Protein AF-A0A3D1E3U2-F1 (afdb_monomer_lite)

Secondary structure (DSSP, 8-state):
-HHHHHTT-EEEEEETTS--SHHHHHHHTT-EEEEE--TTTHHHHHHHHHHH----B-HHHHHHHHHT--

Sequence (70 aa):
ARFHLGNGAILEQINYGADKSPKGLAQSGGLMVNYQYDLDVVEANHEAFHETKSVLLSPALKTAMKSAKS

pLDDT: mean 95.69, std 7.16, range [51.34, 98.62]

Structure (mmCIF, N/CA/C/O backbone):
data_AF-A0A3D1E3U2-F1
#
_entry.id   AF-A0A3D1E3U2-F1
#
loop_
_atom_site.group_PDB
_atom_site.id
_atom_site.type_symbol
_atom_site.label_atom_id
_atom_site.label_alt_id
_atom_site.label_comp_id
_atom_site.label_asym_id
_atom_site.label_entity_id
_atom_site.label_seq_id
_atom_site.pdbx_PDB_ins_code
_atom_site.Cartn_x
_atom_site.Cartn_y
_atom_site.Cartn_z
_atom_site.occupancy
_atom_site.B_iso_or_equiv
_atom_site.auth_seq_id
_atom_site.auth_comp_id
_atom_site.auth_asym_id
_atom_site.auth_atom_id
_atom_site.pdbx_PDB_model_num
ATOM 1 N N . ALA A 1 1 ? -0.178 4.553 2.920 1.00 90.81 1 ALA A N 1
ATOM 2 C CA . ALA A 1 1 ? 0.003 3.980 1.568 1.00 90.81 1 ALA A CA 1
ATOM 3 C C . ALA A 1 1 ? 1.289 4.450 0.880 1.00 90.81 1 ALA A C 1
ATOM 5 O O . ALA A 1 1 ? 2.068 3.596 0.488 1.00 90.81 1 ALA A O 1
ATOM 6 N N . ARG A 1 2 ? 1.551 5.768 0.761 1.00 97.38 2 ARG A N 1
ATOM 7 C CA . ARG A 1 2 ? 2.688 6.317 -0.022 1.00 97.38 2 ARG A CA 1
ATOM 8 C C . ARG A 1 2 ? 4.056 5.687 0.269 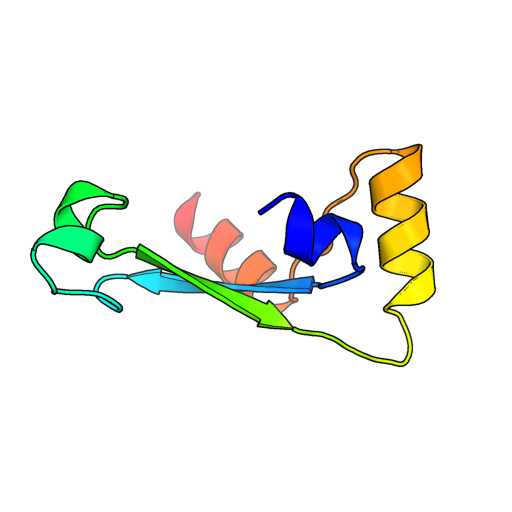1.00 97.38 2 ARG A C 1
ATOM 10 O O . ARG A 1 2 ? 4.797 5.488 -0.673 1.00 97.38 2 ARG A O 1
ATOM 17 N N . PHE A 1 3 ? 4.370 5.363 1.525 1.00 98.38 3 PHE A N 1
ATOM 18 C CA . PHE A 1 3 ? 5.639 4.716 1.885 1.00 98.38 3 PHE A CA 1
ATOM 19 C C . PHE A 1 3 ? 5.809 3.339 1.224 1.00 98.38 3 PHE A C 1
ATOM 21 O O . PHE A 1 3 ? 6.780 3.119 0.517 1.00 98.38 3 PHE A O 1
ATOM 28 N N . HIS A 1 4 ? 4.844 2.430 1.392 1.00 98.50 4 HIS A N 1
ATOM 29 C CA . HIS A 1 4 ? 4.945 1.082 0.822 1.00 98.50 4 HIS A CA 1
ATOM 30 C C . HIS A 1 4 ? 4.920 1.092 -0.706 1.00 98.50 4 HIS A C 1
ATOM 32 O O . HIS A 1 4 ? 5.756 0.454 -1.335 1.00 98.50 4 HIS A O 1
ATOM 38 N N . LEU A 1 5 ? 4.005 1.867 -1.294 1.00 98.44 5 LEU A N 1
ATOM 39 C CA . LEU A 1 5 ? 3.884 2.002 -2.749 1.00 98.44 5 LEU A CA 1
ATOM 40 C C . LEU A 1 5 ? 5.116 2.678 -3.359 1.00 98.44 5 LEU A C 1
ATOM 42 O O . LEU A 1 5 ? 5.631 2.231 -4.374 1.00 98.44 5 LEU A O 1
ATOM 46 N N . GLY A 1 6 ? 5.631 3.712 -2.690 1.00 98.31 6 GLY A N 1
ATOM 47 C CA . GLY A 1 6 ? 6.882 4.365 -3.054 1.00 98.31 6 GLY A CA 1
ATOM 48 C C . GLY A 1 6 ? 8.098 3.463 -2.906 1.00 98.31 6 GLY A C 1
ATOM 49 O O . GLY A 1 6 ? 9.096 3.732 -3.540 1.00 98.31 6 GLY A O 1
ATOM 50 N N . ASN A 1 7 ? 8.021 2.371 -2.149 1.00 98.44 7 ASN A N 1
ATOM 51 C CA . ASN A 1 7 ? 9.076 1.360 -2.079 1.00 98.44 7 ASN A CA 1
ATOM 52 C C . ASN A 1 7 ? 8.803 0.166 -3.018 1.00 98.44 7 ASN A C 1
ATOM 54 O O . ASN A 1 7 ? 9.440 -0.869 -2.865 1.00 98.44 7 ASN A O 1
ATOM 58 N N . GLY A 1 8 ? 7.843 0.272 -3.944 1.00 98.44 8 GLY A N 1
ATOM 59 C CA . GLY A 1 8 ? 7.582 -0.753 -4.959 1.00 98.44 8 GLY A CA 1
ATOM 60 C C . GLY A 1 8 ? 6.620 -1.872 -4.554 1.00 98.44 8 GLY A C 1
ATOM 61 O O . GLY A 1 8 ? 6.510 -2.878 -5.257 1.00 98.44 8 GLY A O 1
ATOM 62 N N . ALA A 1 9 ? 5.911 -1.728 -3.433 1.00 98.56 9 ALA A N 1
ATOM 63 C CA . ALA A 1 9 ? 4.992 -2.763 -2.976 1.00 98.56 9 ALA A CA 1
ATOM 64 C C . ALA A 1 9 ? 3.704 -2.839 -3.813 1.00 98.56 9 ALA A C 1
ATOM 66 O O . ALA A 1 9 ? 3.143 -1.825 -4.237 1.00 98.56 9 ALA A O 1
ATOM 67 N N . ILE A 1 10 ? 3.178 -4.055 -3.938 1.00 98.62 10 ILE A N 1
ATOM 68 C CA . ILE A 1 10 ? 1.862 -4.363 -4.495 1.00 98.62 10 ILE A CA 1
ATOM 69 C C . ILE A 1 10 ? 0.815 -4.187 -3.393 1.00 98.62 10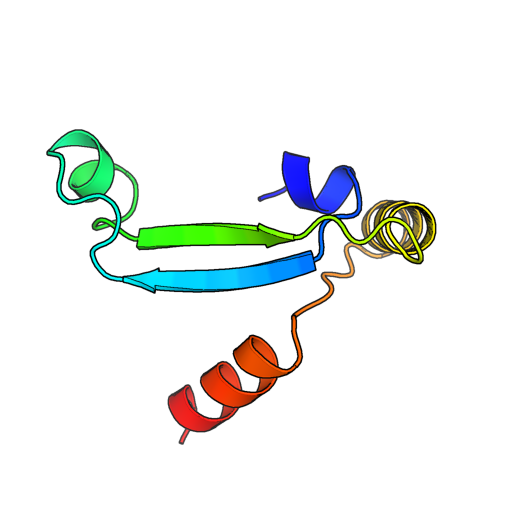 ILE A C 1
ATOM 71 O O . ILE A 1 10 ? 1.011 -4.622 -2.254 1.00 98.62 10 ILE A O 1
ATOM 75 N N . LEU A 1 11 ? -0.317 -3.559 -3.713 1.00 98.19 11 LEU A N 1
ATOM 76 C CA . LEU A 1 11 ? -1.478 -3.552 -2.829 1.00 98.19 11 LEU A CA 1
ATOM 77 C C . LEU A 1 11 ? -2.164 -4.923 -2.905 1.00 98.19 11 LEU A C 1
ATOM 79 O O . LEU A 1 11 ? -2.852 -5.229 -3.882 1.00 98.19 11 LEU A O 1
ATOM 83 N N . GLU A 1 12 ? -1.943 -5.743 -1.878 1.00 97.88 12 GLU A N 1
ATOM 84 C CA . GLU A 1 12 ? -2.274 -7.168 -1.913 1.00 97.88 12 GLU A CA 1
ATOM 85 C C . GLU A 1 12 ? -3.700 -7.451 -1.456 1.00 97.88 12 GLU A C 1
ATOM 87 O O . GLU A 1 12 ? -4.465 -8.106 -2.159 1.00 97.88 12 GLU A O 1
ATOM 92 N N . GLN A 1 13 ? -4.073 -6.946 -0.279 1.00 96.50 13 GLN A N 1
ATOM 93 C CA . GLN A 1 13 ? -5.349 -7.280 0.350 1.00 96.50 13 GLN A CA 1
ATOM 94 C C . GLN A 1 13 ? -5.825 -6.161 1.277 1.00 96.50 13 GLN A C 1
ATOM 96 O O . GLN A 1 13 ? -5.023 -5.492 1.933 1.00 96.50 13 GLN A O 1
ATOM 101 N N . ILE A 1 14 ? -7.147 -5.987 1.355 1.00 95.75 14 ILE A N 1
ATOM 102 C CA . ILE A 1 14 ? -7.820 -5.130 2.337 1.00 95.75 14 ILE A CA 1
ATOM 103 C C . ILE A 1 14 ? -8.495 -6.034 3.368 1.00 95.75 14 ILE A C 1
ATOM 105 O O . ILE A 1 14 ? -9.305 -6.887 3.011 1.00 95.75 14 ILE A O 1
ATOM 109 N N . ASN A 1 15 ? -8.186 -5.825 4.645 1.00 95.88 15 ASN A N 1
ATOM 110 C CA . ASN A 1 15 ? -8.685 -6.633 5.751 1.00 95.88 15 ASN A CA 1
ATOM 111 C C . ASN A 1 15 ? -9.661 -5.832 6.604 1.00 95.88 15 ASN A C 1
ATOM 113 O O . ASN A 1 15 ? -9.263 -4.899 7.305 1.00 95.88 15 ASN A O 1
ATOM 117 N N . TYR A 1 16 ? -10.932 -6.223 6.581 1.00 95.06 16 TYR A N 1
ATOM 118 C CA . TYR A 1 16 ? -11.942 -5.670 7.475 1.00 95.06 16 TYR A CA 1
ATOM 119 C C . TYR A 1 16 ? -11.881 -6.320 8.860 1.00 95.06 16 TYR A C 1
ATOM 121 O O . TYR A 1 16 ? -11.763 -7.537 8.979 1.00 95.06 16 TYR A O 1
ATOM 129 N N . GLY A 1 17 ? -11.966 -5.499 9.912 1.00 96.94 17 GLY A N 1
ATOM 130 C CA . GLY A 1 17 ? -11.944 -5.962 11.301 1.00 96.94 17 GLY A CA 1
ATOM 131 C C . GLY A 1 17 ? -10.606 -6.563 11.746 1.00 96.94 17 GLY A C 1
ATOM 132 O O . GLY A 1 17 ? -10.595 -7.359 12.685 1.00 96.94 17 GLY A O 1
ATOM 133 N N . ALA A 1 18 ? -9.508 -6.203 11.077 1.00 97.88 18 ALA A N 1
ATOM 134 C CA . ALA A 1 18 ? -8.169 -6.705 11.369 1.00 97.88 18 ALA A CA 1
ATOM 135 C C . ALA A 1 18 ? -7.537 -6.046 12.602 1.00 97.88 18 ALA A C 1
ATOM 137 O O . ALA A 1 18 ? -6.840 -6.722 13.352 1.00 97.88 18 ALA A O 1
ATOM 138 N N . ASP A 1 19 ? -7.829 -4.765 12.854 1.00 98.31 19 ASP A N 1
ATOM 139 C CA . ASP A 1 19 ? -7.418 -4.080 14.084 1.00 98.31 19 ASP A CA 1
ATOM 140 C C . ASP A 1 19 ? -8.640 -3.584 14.864 1.00 98.31 19 ASP A C 1
ATOM 142 O O . ASP A 1 19 ? -9.151 -2.486 14.652 1.00 98.31 19 ASP A O 1
ATOM 146 N N . LYS A 1 20 ? -9.122 -4.415 15.791 1.00 98.19 20 LYS A N 1
ATOM 147 C CA . LYS A 1 20 ? -10.263 -4.087 16.663 1.00 98.19 20 LYS A CA 1
ATOM 148 C C . LYS A 1 20 ? -9.858 -3.321 17.924 1.00 98.19 20 LYS A C 1
ATOM 150 O O . LYS A 1 20 ? -10.689 -3.140 18.813 1.00 98.19 20 LYS A O 1
ATOM 155 N N . SER A 1 21 ? -8.598 -2.897 18.043 1.00 98.50 21 SER A N 1
ATOM 156 C CA . SER A 1 21 ? -8.191 -2.050 19.160 1.00 98.50 21 SER A CA 1
ATOM 157 C C . SER A 1 21 ? -8.917 -0.697 19.100 1.00 98.50 21 SER A C 1
ATOM 159 O O . SER A 1 21 ? -9.302 -0.251 18.014 1.00 98.50 21 SER A O 1
ATOM 161 N N . PRO A 1 22 ? -9.065 0.019 20.231 1.00 98.62 22 PRO A N 1
ATOM 162 C CA . PRO A 1 22 ? -9.638 1.366 20.219 1.00 98.62 22 PRO A CA 1
ATOM 163 C C . PRO A 1 22 ? -8.929 2.308 19.234 1.00 98.62 22 PRO A C 1
ATOM 165 O O . PRO A 1 22 ? -9.576 3.112 18.569 1.00 98.62 22 PRO A O 1
ATOM 168 N N . LYS A 1 23 ? -7.604 2.166 19.089 1.00 98.44 23 LYS A N 1
ATOM 169 C CA . LYS A 1 23 ? -6.802 2.929 18.127 1.00 98.44 23 LYS A CA 1
ATOM 170 C C . LYS A 1 23 ? -7.140 2.555 16.683 1.00 98.44 23 LYS A C 1
ATOM 172 O O . LYS A 1 23 ? -7.384 3.457 15.889 1.00 98.44 23 LYS A O 1
ATOM 177 N N . GLY A 1 24 ? -7.165 1.266 16.345 1.00 98.19 24 GLY A N 1
ATOM 178 C CA . GLY A 1 24 ? -7.479 0.795 14.992 1.00 98.19 24 GLY A CA 1
ATOM 179 C C . GLY A 1 24 ? -8.876 1.208 14.539 1.00 98.19 24 GLY A C 1
ATOM 180 O O . GLY A 1 24 ? -9.063 1.707 13.427 1.00 98.19 24 GLY A O 1
ATOM 181 N N . LEU A 1 25 ? -9.854 1.109 15.442 1.00 98.44 25 LEU A N 1
ATOM 182 C CA . LEU A 1 25 ? -11.211 1.596 15.202 1.00 98.44 25 LEU A CA 1
ATOM 183 C C . LEU A 1 25 ? -11.242 3.117 14.987 1.00 98.44 25 LEU A C 1
ATOM 185 O O . LEU A 1 25 ? -11.860 3.571 14.028 1.00 98.44 25 LEU A O 1
ATOM 189 N N . ALA A 1 26 ? -10.535 3.897 15.811 1.00 98.50 26 ALA A N 1
ATOM 190 C CA . ALA A 1 26 ? -10.480 5.354 15.672 1.00 98.50 26 ALA A CA 1
ATOM 191 C C . ALA A 1 26 ? -9.733 5.829 14.410 1.00 98.50 26 ALA A C 1
ATOM 193 O O . ALA A 1 26 ? -10.083 6.862 13.846 1.00 98.50 26 ALA A O 1
ATOM 194 N N . GLN A 1 27 ? -8.701 5.106 13.966 1.00 97.69 27 GLN A N 1
ATOM 195 C CA . GLN A 1 27 ? -7.863 5.511 12.833 1.00 97.69 27 GLN A CA 1
ATOM 196 C C . GLN A 1 27 ? -8.427 5.093 11.472 1.00 97.69 27 GLN A C 1
ATOM 198 O O . GLN A 1 27 ? -8.252 5.823 10.496 1.00 97.69 27 GLN A O 1
ATOM 203 N N . SER A 1 28 ? -9.059 3.921 11.381 1.00 98.00 28 SER A N 1
ATOM 204 C CA . SER A 1 28 ? -9.486 3.349 10.097 1.00 98.00 28 SER A CA 1
ATOM 205 C C . SER A 1 28 ? -10.746 2.481 10.177 1.00 98.00 28 SER A C 1
ATOM 207 O O . SER A 1 28 ? -11.027 1.730 9.243 1.00 98.00 28 SER A O 1
ATOM 209 N N . GLY A 1 29 ? -11.501 2.518 11.282 1.00 98.12 29 GLY A N 1
ATOM 210 C CA . GLY A 1 29 ? -12.635 1.607 11.486 1.00 98.12 29 GLY A CA 1
ATOM 211 C C . GLY A 1 29 ? -12.209 0.136 11.594 1.00 98.12 29 GLY A C 1
ATOM 212 O O . GLY A 1 29 ? -12.992 -0.763 11.296 1.00 98.12 29 GLY A O 1
ATOM 213 N N . GLY A 1 30 ? -10.952 -0.111 11.972 1.00 98.25 30 GLY A N 1
ATOM 214 C CA . GLY A 1 30 ? -10.349 -1.439 12.067 1.00 98.25 30 GLY A CA 1
ATOM 215 C C . GLY A 1 30 ? -9.940 -2.061 10.733 1.00 98.25 30 GLY A C 1
ATOM 216 O O . GLY A 1 30 ? -9.615 -3.251 10.687 1.00 98.25 30 GLY A O 1
ATOM 217 N N . LEU A 1 31 ? -9.936 -1.274 9.651 1.00 98.00 31 LEU A N 1
ATOM 218 C CA . LEU A 1 31 ? -9.362 -1.679 8.373 1.00 98.00 31 LEU A CA 1
ATOM 219 C C . LEU A 1 31 ? -7.836 -1.735 8.462 1.00 98.00 31 LEU A C 1
ATOM 221 O O . LEU A 1 31 ? -7.189 -0.780 8.900 1.00 98.00 31 LEU A O 1
ATOM 225 N N . MET A 1 32 ? -7.264 -2.818 7.946 1.00 98.12 32 MET A N 1
ATOM 226 C CA . MET A 1 32 ? -5.834 -2.927 7.667 1.00 98.12 32 MET A CA 1
ATOM 227 C C . MET A 1 32 ? -5.595 -3.336 6.218 1.00 98.12 32 MET A C 1
ATOM 229 O O . MET A 1 32 ? -6.504 -3.768 5.514 1.00 98.12 32 MET A O 1
ATOM 233 N N . VAL A 1 33 ? -4.353 -3.195 5.769 1.00 97.88 33 VAL A N 1
ATOM 234 C CA . VAL A 1 33 ? -3.944 -3.495 4.398 1.00 97.88 33 VAL A CA 1
ATOM 235 C C . VAL A 1 33 ? -2.663 -4.314 4.429 1.00 97.88 33 VAL A C 1
ATOM 237 O O . VAL A 1 33 ? -1.731 -3.957 5.150 1.00 97.88 33 VAL A O 1
ATOM 240 N N . ASN A 1 34 ? -2.598 -5.370 3.621 1.00 98.00 34 ASN A N 1
ATOM 241 C CA . ASN A 1 34 ? -1.338 -6.036 3.313 1.00 98.00 34 ASN A CA 1
ATOM 242 C C . ASN A 1 34 ? -0.719 -5.410 2.060 1.00 98.00 34 ASN A C 1
ATOM 244 O O . ASN A 1 34 ? -1.386 -5.249 1.037 1.00 98.00 34 ASN A O 1
ATOM 248 N N . TYR A 1 35 ? 0.567 -5.082 2.158 1.00 98.38 35 TYR A N 1
ATOM 249 C CA . TYR A 1 35 ? 1.410 -4.709 1.029 1.00 98.38 35 TYR A CA 1
ATOM 250 C C . TYR A 1 35 ? 2.403 -5.844 0.796 1.00 98.38 35 TYR A C 1
ATOM 252 O O . TYR A 1 35 ? 3.101 -6.234 1.734 1.00 98.38 35 TYR A O 1
ATOM 260 N N . GLN A 1 36 ? 2.449 -6.382 -0.419 1.00 98.38 36 GLN A N 1
ATOM 261 C CA . GLN A 1 36 ? 3.378 -7.449 -0.781 1.00 98.38 36 GLN A CA 1
ATOM 262 C C . GLN A 1 36 ? 4.600 -6.859 -1.485 1.00 98.38 36 GLN A C 1
ATOM 264 O O . GLN A 1 36 ? 4.466 -6.023 -2.378 1.00 98.38 36 GLN A O 1
ATOM 269 N N . TYR A 1 37 ? 5.784 -7.314 -1.087 1.00 98.19 37 TYR A N 1
ATOM 270 C CA . TYR A 1 37 ? 7.031 -7.039 -1.793 1.00 98.19 37 TYR A CA 1
ATOM 271 C C . TYR A 1 37 ? 7.412 -8.273 -2.598 1.00 98.19 37 TYR A C 1
ATOM 273 O O . TYR A 1 37 ? 7.826 -9.279 -2.027 1.00 98.19 37 TYR A O 1
ATOM 281 N N . ASP A 1 38 ? 7.243 -8.178 -3.909 1.00 97.81 38 ASP A N 1
ATOM 282 C CA . ASP A 1 38 ? 7.739 -9.162 -4.861 1.00 97.81 38 ASP A CA 1
ATOM 283 C C . ASP A 1 38 ? 9.056 -8.639 -5.445 1.00 97.81 38 ASP A C 1
ATOM 285 O O . ASP A 1 38 ? 9.085 -7.579 -6.075 1.00 97.81 38 ASP A O 1
ATOM 289 N N . LEU A 1 39 ? 10.150 -9.355 -5.174 1.00 98.00 39 LEU A N 1
ATOM 290 C CA . LEU A 1 39 ? 11.501 -8.932 -5.540 1.00 98.00 39 LEU A CA 1
ATOM 291 C C . LEU A 1 39 ? 11.713 -8.885 -7.055 1.00 98.00 39 LEU A C 1
ATOM 293 O O . LEU A 1 39 ? 12.546 -8.104 -7.506 1.00 98.00 39 LEU A O 1
ATOM 297 N N . ASP A 1 40 ? 10.934 -9.642 -7.827 1.00 98.19 40 ASP A N 1
ATOM 298 C CA . ASP A 1 40 ? 11.063 -9.679 -9.284 1.00 98.19 40 ASP A CA 1
ATOM 299 C C . ASP A 1 40 ? 10.517 -8.401 -9.947 1.00 98.19 40 ASP A C 1
ATOM 301 O O . ASP A 1 40 ? 10.865 -8.090 -11.085 1.00 98.19 40 ASP A O 1
ATOM 305 N N . VAL A 1 41 ? 9.667 -7.638 -9.245 1.00 97.81 41 VAL A N 1
ATOM 306 C CA . VAL A 1 41 ? 8.976 -6.454 -9.796 1.00 97.81 41 VAL A CA 1
ATOM 307 C C . VAL A 1 41 ? 9.080 -5.196 -8.928 1.00 97.81 41 VAL A C 1
ATOM 309 O O . VAL A 1 41 ? 8.574 -4.143 -9.319 1.00 97.81 41 VAL A O 1
ATOM 312 N N . VAL A 1 42 ? 9.716 -5.270 -7.753 1.00 98.06 42 VAL A N 1
ATOM 313 C CA . VAL A 1 42 ? 9.759 -4.170 -6.771 1.00 98.06 42 VAL A CA 1
ATOM 314 C C . VAL A 1 42 ? 10.350 -2.880 -7.348 1.00 98.06 42 VAL A C 1
ATOM 316 O O . VAL A 1 42 ? 9.795 -1.805 -7.129 1.00 98.06 42 VAL A O 1
ATOM 319 N N . GLU A 1 43 ? 11.426 -2.968 -8.130 1.00 98.56 43 GLU A N 1
ATOM 320 C CA . GLU A 1 43 ? 12.073 -1.799 -8.741 1.00 98.56 43 GLU A CA 1
ATOM 321 C C . GLU A 1 43 ? 11.181 -1.159 -9.813 1.00 98.56 43 GLU A C 1
ATOM 323 O O . GLU A 1 43 ? 10.892 0.035 -9.747 1.00 98.56 43 GLU A O 1
ATOM 328 N N . ALA A 1 44 ? 10.620 -1.965 -10.717 1.00 98.50 44 ALA A N 1
ATOM 329 C CA . ALA A 1 44 ? 9.696 -1.480 -11.742 1.00 98.50 44 ALA A CA 1
ATOM 330 C C . ALA A 1 44 ? 8.445 -0.816 -11.132 1.00 98.50 44 ALA A C 1
ATOM 332 O O . ALA A 1 44 ? 7.967 0.213 -11.612 1.00 98.50 44 ALA A O 1
ATOM 333 N N . ASN A 1 45 ? 7.917 -1.370 -10.036 1.00 98.38 45 ASN A N 1
ATOM 334 C CA . ASN A 1 45 ? 6.794 -0.773 -9.313 1.00 98.38 45 ASN A CA 1
ATOM 335 C C . ASN A 1 45 ? 7.175 0.554 -8.643 1.00 98.38 45 ASN A C 1
ATOM 337 O O . ASN A 1 45 ? 6.362 1.483 -8.627 1.00 98.38 45 ASN A O 1
ATOM 341 N N . HIS A 1 46 ? 8.387 0.646 -8.082 1.00 98.44 46 HIS A N 1
ATOM 342 C CA . HIS A 1 46 ? 8.918 1.884 -7.515 1.00 98.44 46 HIS A CA 1
ATOM 343 C C . HIS A 1 46 ? 8.954 2.979 -8.585 1.00 98.44 46 HIS A C 1
ATOM 345 O O . HIS A 1 46 ? 8.338 4.033 -8.402 1.00 98.44 46 HIS A O 1
ATOM 351 N N . GLU A 1 47 ? 9.585 2.708 -9.727 1.00 98.50 47 GLU A N 1
ATOM 352 C CA . GLU A 1 47 ? 9.671 3.652 -10.843 1.00 98.50 47 GLU A CA 1
ATOM 353 C C . GLU A 1 47 ? 8.278 4.076 -11.320 1.00 98.50 47 GLU A C 1
ATOM 355 O O . GLU A 1 47 ? 7.959 5.269 -11.336 1.00 98.50 47 GLU A O 1
ATOM 360 N N . ALA A 1 48 ? 7.385 3.113 -11.568 1.00 98.31 48 ALA A N 1
ATOM 361 C CA . ALA A 1 48 ? 6.024 3.389 -12.017 1.00 98.31 48 ALA A CA 1
ATOM 362 C C . ALA A 1 48 ? 5.247 4.292 -11.037 1.00 98.31 48 ALA A C 1
ATOM 364 O O . ALA A 1 48 ? 4.531 5.213 -11.458 1.00 98.31 48 ALA A O 1
ATOM 365 N N . PHE A 1 49 ? 5.388 4.080 -9.724 1.00 98.38 49 PHE A N 1
ATOM 366 C CA . PHE A 1 49 ? 4.764 4.942 -8.719 1.00 98.38 49 PHE A CA 1
ATOM 367 C C . PHE A 1 49 ? 5.404 6.340 -8.681 1.00 98.38 49 PHE A C 1
ATOM 369 O O . PHE A 1 49 ? 4.716 7.350 -8.472 1.00 98.38 49 PHE A O 1
ATOM 376 N N . HIS A 1 50 ? 6.715 6.443 -8.885 1.00 98.06 50 HIS A N 1
ATOM 377 C CA . HIS A 1 50 ? 7.421 7.720 -8.899 1.00 98.06 50 HIS A CA 1
ATOM 378 C C . HIS A 1 50 ? 7.062 8.570 -10.122 1.00 98.06 50 HIS A C 1
ATOM 380 O O . HIS A 1 50 ? 6.726 9.745 -9.934 1.00 98.06 50 HIS A O 1
ATOM 386 N N . GLU A 1 51 ? 6.999 7.965 -11.305 1.00 97.88 51 GLU A N 1
ATOM 387 C CA . GLU A 1 51 ? 6.685 8.628 -12.572 1.00 97.88 51 GLU A CA 1
ATOM 388 C C . GLU A 1 51 ? 5.204 8.986 -12.704 1.00 97.88 51 GLU A C 1
ATOM 390 O O . GLU A 1 51 ? 4.852 10.130 -12.986 1.00 97.88 51 GLU A O 1
ATOM 395 N N . THR A 1 52 ? 4.317 8.016 -12.466 1.00 98.19 52 THR A N 1
ATOM 396 C CA . THR A 1 52 ? 2.896 8.139 -12.843 1.00 98.19 52 THR A CA 1
ATOM 397 C C . THR A 1 52 ? 1.931 8.002 -11.671 1.00 98.19 52 THR A C 1
ATOM 399 O O . THR A 1 52 ? 0.727 8.181 -11.841 1.00 98.19 52 THR A O 1
ATOM 402 N N . LYS A 1 53 ? 2.437 7.701 -10.465 1.00 97.50 53 LYS A N 1
ATOM 403 C CA . LYS A 1 53 ? 1.624 7.326 -9.289 1.00 97.50 53 LYS A CA 1
ATOM 404 C C . LYS A 1 53 ? 0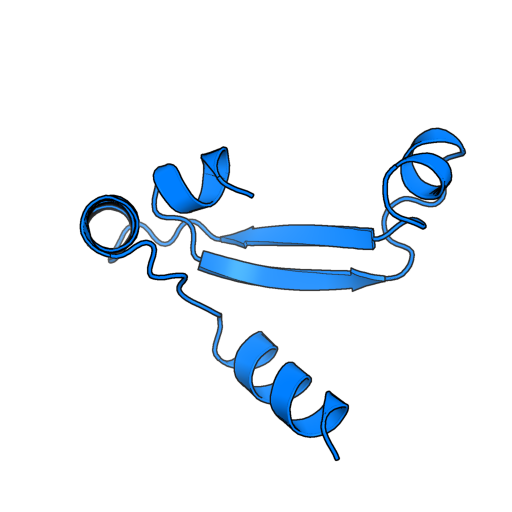.797 6.055 -9.516 1.00 97.50 53 LYS A C 1
ATOM 406 O O . LYS A 1 53 ? -0.195 5.845 -8.817 1.00 97.50 53 LYS A O 1
ATOM 411 N N . SER A 1 54 ? 1.214 5.203 -10.457 1.00 97.56 54 SER A N 1
ATOM 412 C CA . SER A 1 54 ? 0.589 3.903 -10.700 1.00 97.56 54 SER A CA 1
ATOM 413 C C . SER A 1 54 ? 0.675 3.013 -9.459 1.00 97.56 54 SER A C 1
ATOM 415 O O . SER A 1 54 ? 1.709 2.951 -8.797 1.00 97.56 54 SER A O 1
ATOM 417 N N . VAL A 1 55 ? -0.426 2.332 -9.136 1.00 97.12 55 VAL A N 1
ATOM 418 C CA . VAL A 1 55 ? -0.527 1.413 -7.997 1.00 97.12 55 VAL A CA 1
ATOM 419 C C . VAL A 1 55 ? -0.852 0.028 -8.519 1.00 97.12 55 VAL A C 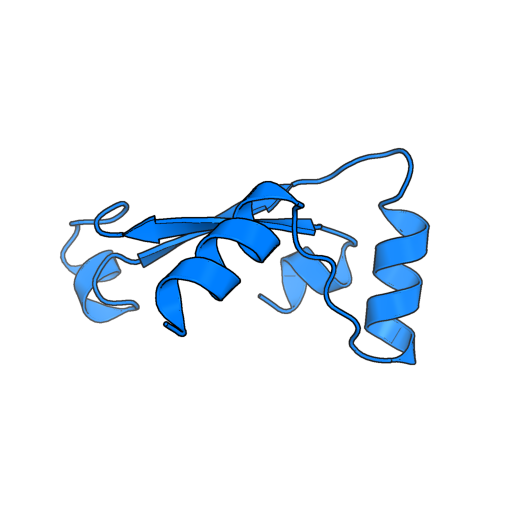1
ATOM 421 O O . VAL A 1 55 ? -1.939 -0.201 -9.059 1.00 97.12 55 VAL A O 1
ATOM 424 N N . LEU A 1 56 ? 0.074 -0.910 -8.331 1.00 97.31 56 LEU A N 1
ATOM 425 C CA . LEU A 1 56 ? -0.168 -2.295 -8.697 1.00 97.31 56 LEU A CA 1
ATOM 426 C C . LEU A 1 56 ? -1.086 -2.954 -7.662 1.00 97.31 56 LEU A C 1
ATOM 428 O O . LEU A 1 56 ? -0.846 -2.886 -6.458 1.00 97.31 56 LEU A O 1
ATOM 432 N N . LEU A 1 57 ? -2.151 -3.583 -8.152 1.00 97.38 57 LEU A N 1
ATOM 433 C CA . LEU A 1 57 ? -3.089 -4.364 -7.350 1.00 97.38 57 LEU A CA 1
ATOM 434 C C . LEU A 1 57 ? -2.879 -5.849 -7.636 1.00 97.38 57 LEU A C 1
ATOM 436 O O . LEU A 1 57 ? -2.711 -6.225 -8.806 1.00 97.38 57 LEU A O 1
ATOM 440 N N . SER A 1 58 ? -2.986 -6.684 -6.607 1.00 96.62 58 SER A N 1
ATOM 441 C CA . SER A 1 58 ? -2.970 -8.135 -6.785 1.00 96.62 58 SER A CA 1
ATOM 442 C C . SER A 1 58 ? -4.146 -8.612 -7.650 1.00 96.62 58 SER A C 1
ATOM 444 O O . SER A 1 58 ? -5.206 -7.969 -7.688 1.00 96.62 58 SER A O 1
ATOM 446 N N . PRO A 1 59 ? -4.013 -9.743 -8.366 1.00 95.50 59 PRO A N 1
ATOM 447 C CA . PRO A 1 59 ? -5.125 -10.325 -9.119 1.00 95.50 59 PRO A CA 1
ATOM 448 C C . PRO A 1 59 ? -6.351 -10.613 -8.241 1.00 95.50 59 PRO A C 1
ATOM 450 O O . PRO A 1 59 ? -7.489 -10.370 -8.659 1.00 95.50 59 PRO A O 1
ATOM 453 N N . ALA A 1 60 ? -6.117 -11.078 -7.010 1.00 93.56 60 ALA A N 1
ATOM 454 C CA . ALA A 1 60 ? -7.164 -11.355 -6.035 1.00 93.56 60 ALA A CA 1
ATOM 455 C C . ALA A 1 60 ? -7.924 -10.075 -5.660 1.00 93.56 60 ALA A C 1
ATOM 457 O O . ALA A 1 60 ? -9.154 -10.038 -5.757 1.00 93.56 60 ALA A O 1
ATOM 458 N N . LEU A 1 61 ? -7.210 -8.989 -5.345 1.00 95.00 61 LEU A N 1
ATOM 459 C CA . LEU A 1 61 ? -7.835 -7.715 -5.002 1.00 95.00 61 LEU A CA 1
ATOM 460 C C . LEU A 1 61 ? -8.566 -7.090 -6.194 1.00 95.00 61 LEU A C 1
ATOM 462 O O . LEU A 1 61 ? -9.684 -6.603 -6.037 1.00 95.00 61 LEU A O 1
ATOM 466 N N . LYS A 1 62 ? -7.993 -7.158 -7.404 1.00 95.31 62 LYS A N 1
ATOM 467 C CA . LYS A 1 62 ? -8.679 -6.722 -8.636 1.00 95.31 62 LYS A CA 1
ATOM 468 C C . LYS A 1 62 ? -10.008 -7.452 -8.824 1.00 95.31 62 LYS A C 1
ATOM 470 O O . LYS A 1 62 ? -10.982 -6.836 -9.253 1.00 95.31 62 LYS A O 1
ATOM 475 N N . THR A 1 63 ? -10.052 -8.746 -8.513 1.00 94.06 63 THR A N 1
ATOM 476 C CA . THR A 1 63 ? -11.270 -9.562 -8.603 1.00 94.06 63 THR A CA 1
ATOM 477 C C . THR A 1 63 ? -12.282 -9.164 -7.530 1.00 94.06 63 THR A C 1
ATOM 479 O O . THR A 1 63 ? -13.427 -8.868 -7.866 1.00 94.06 63 THR A O 1
ATOM 482 N N . ALA A 1 64 ? -11.850 -9.037 -6.272 1.00 89.75 64 ALA A N 1
ATOM 483 C CA . ALA A 1 64 ? -12.702 -8.604 -5.162 1.00 89.75 64 ALA A CA 1
ATOM 484 C C . ALA A 1 64 ? -13.307 -7.202 -5.382 1.00 89.75 64 ALA A C 1
ATOM 486 O O . ALA A 1 64 ? -14.468 -6.948 -5.063 1.00 89.75 64 ALA A O 1
ATOM 487 N N . MET A 1 65 ? -12.550 -6.282 -5.988 1.00 90.50 65 MET A N 1
ATOM 488 C CA . MET A 1 65 ? -13.0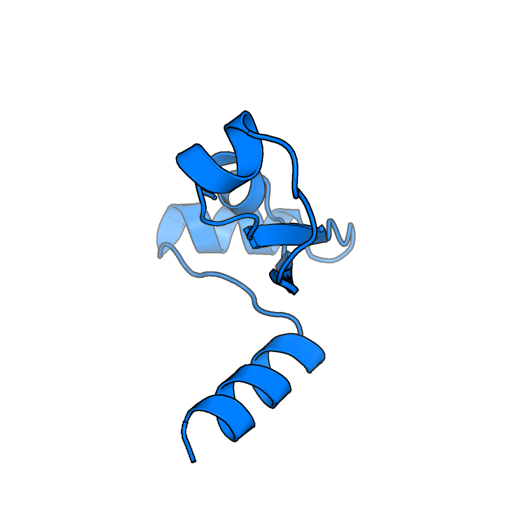52 -4.948 -6.331 1.00 90.50 65 MET A CA 1
ATOM 489 C C . MET A 1 65 ? -14.110 -4.966 -7.436 1.00 90.50 65 MET A C 1
ATOM 491 O O . MET A 1 65 ? -14.947 -4.068 -7.475 1.00 90.50 65 MET A O 1
ATOM 495 N N . LYS A 1 66 ? -14.079 -5.943 -8.350 1.00 89.69 66 LYS A N 1
ATOM 496 C CA . LYS A 1 66 ? -15.117 -6.084 -9.382 1.00 89.69 66 LYS A CA 1
ATOM 497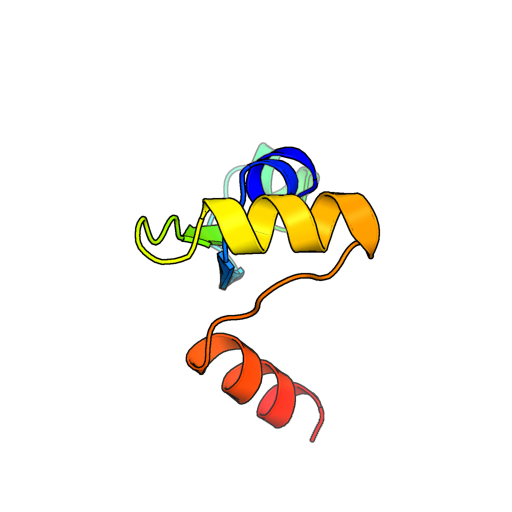 C C . LYS A 1 66 ? -16.426 -6.572 -8.769 1.00 89.69 66 LYS A C 1
ATOM 499 O O . LYS A 1 66 ? -17.459 -5.984 -9.061 1.00 89.69 66 LYS A O 1
ATOM 504 N N . SER A 1 67 ? -16.371 -7.570 -7.885 1.00 84.38 67 SER A N 1
ATOM 505 C CA . SER A 1 67 ? -17.560 -8.081 -7.188 1.00 84.38 67 SER A CA 1
ATOM 506 C C . SER A 1 67 ? -18.173 -7.075 -6.215 1.00 84.38 67 SER A C 1
ATOM 508 O O . SER A 1 67 ? -19.362 -7.134 -5.952 1.00 84.38 67 SER A O 1
ATOM 510 N N . ALA A 1 68 ? -17.382 -6.145 -5.674 1.00 78.25 68 ALA A N 1
ATOM 511 C CA . ALA A 1 68 ? -17.889 -5.094 -4.789 1.00 78.25 68 ALA A CA 1
ATOM 512 C C . ALA A 1 68 ? -18.572 -3.925 -5.532 1.00 78.25 68 ALA A C 1
ATOM 514 O O . ALA A 1 68 ? -19.156 -3.059 -4.886 1.00 78.25 68 ALA A O 1
ATOM 515 N N . LYS A 1 69 ? -18.450 -3.852 -6.866 1.00 68.44 69 LYS A N 1
ATOM 516 C CA . LYS A 1 69 ? -19.051 -2.795 -7.701 1.00 68.44 69 LYS A CA 1
ATOM 517 C C . LYS A 1 69 ? -20.355 -3.216 -8.389 1.00 68.44 69 LYS A C 1
ATOM 519 O O . LYS A 1 69 ? -20.985 -2.360 -9.005 1.00 68.44 69 LYS A O 1
ATOM 524 N N . SER A 1 70 ? -20.706 -4.499 -8.332 1.00 51.34 70 SER A N 1
ATOM 525 C CA . SER A 1 70 ? -21.976 -5.064 -8.813 1.00 51.34 70 SER A CA 1
ATOM 526 C C . SER A 1 70 ? -23.003 -5.104 -7.696 1.00 51.34 70 SER A C 1
ATOM 528 O O . SER A 1 70 ? -24.172 -4.776 -7.975 1.00 51.34 70 SER A O 1
#

Radius of gyration: 13.6 Å; chains: 1; bounding box: 34×20×33 Å

Foldseek 3Di:
DCVLQLQQWAFEDKDAQCAPPPVCCVPPNNIDTDTDDDPVGRVVSNVCCVPPVDHHYDPVVVVVVVVVVD